Protein AF-A0A0F8Y5J7-F1 (afdb_monomer_lite)

Radius of gyration: 14.33 Å; chains: 1; bounding box: 41×21×35 Å

Sequence (71 aa):
MAKRKLTVLDLQKMKDAGDPAVWVTCYDFITAQLAEKAGMDMILVGDSLGMCIYGYDGTIPVTMDQCIYHC

pLDDT: mean 95.32, std 7.61, range [49.41, 98.44]

Structure (mmCIF, N/CA/C/O backbone):
data_AF-A0A0F8Y5J7-F1
#
_entry.id   AF-A0A0F8Y5J7-F1
#
loop_
_atom_site.group_PDB
_atom_site.id
_atom_site.type_symbol
_atom_site.label_atom_id
_atom_site.label_alt_id
_atom_site.label_comp_id
_atom_site.label_asym_id
_atom_site.label_entity_id
_atom_site.label_seq_id
_atom_site.pdbx_PDB_ins_code
_atom_site.Cartn_x
_atom_site.Cartn_y
_atom_site.Cartn_z
_atom_site.occupancy
_atom_site.B_iso_or_equiv
_atom_site.auth_seq_id
_atom_site.auth_comp_id
_atom_site.auth_asym_id
_atom_site.auth_atom_id
_atom_site.pdbx_PDB_model_num
ATOM 1 N N . MET A 1 1 ? -23.004 -11.831 6.093 1.00 49.41 1 MET A N 1
ATOM 2 C CA . MET A 1 1 ? -23.196 -10.385 5.838 1.00 49.41 1 MET A CA 1
ATOM 3 C C . MET A 1 1 ? -21.865 -9.822 5.375 1.00 49.41 1 MET A C 1
ATOM 5 O O . MET A 1 1 ? -20.855 -10.222 5.939 1.00 49.41 1 MET A O 1
ATOM 9 N N . ALA A 1 2 ? -21.833 -8.989 4.334 1.00 61.84 2 ALA A N 1
ATOM 10 C CA . ALA A 1 2 ? -20.578 -8.400 3.866 1.00 61.84 2 ALA A CA 1
ATOM 11 C C . ALA A 1 2 ? -19.975 -7.511 4.970 1.00 61.84 2 ALA A C 1
ATOM 13 O O . ALA A 1 2 ? -20.701 -6.727 5.585 1.00 61.84 2 ALA A O 1
ATOM 14 N N . LYS A 1 3 ? -18.673 -7.662 5.251 1.00 72.44 3 LYS A N 1
ATOM 15 C CA . LYS A 1 3 ? -17.945 -6.821 6.215 1.00 72.44 3 LYS A CA 1
ATOM 16 C C . LYS A 1 3 ? -18.068 -5.362 5.756 1.00 72.44 3 LYS A C 1
ATOM 18 O O . LYS A 1 3 ? -17.878 -5.065 4.577 1.00 72.44 3 LYS A O 1
ATOM 23 N N . ARG A 1 4 ? -18.429 -4.451 6.667 1.00 88.00 4 ARG A N 1
ATOM 24 C CA . ARG A 1 4 ? -18.477 -3.010 6.372 1.00 88.00 4 ARG A CA 1
ATOM 25 C C . ARG A 1 4 ? -17.079 -2.554 5.946 1.00 88.00 4 ARG A C 1
ATOM 27 O O . ARG A 1 4 ? -16.122 -2.809 6.673 1.00 88.00 4 ARG A O 1
ATOM 34 N N . LYS A 1 5 ? -16.966 -1.875 4.801 1.00 91.06 5 LYS A N 1
ATOM 35 C CA . LYS A 1 5 ? -15.699 -1.273 4.362 1.00 91.06 5 LYS A CA 1
ATOM 36 C C . LYS A 1 5 ? -15.295 -0.156 5.324 1.00 91.06 5 LYS A C 1
ATOM 38 O O . LYS A 1 5 ? -16.129 0.688 5.661 1.00 91.06 5 LYS A O 1
ATOM 43 N N . LEU A 1 6 ? -14.039 -0.174 5.766 1.00 94.69 6 LEU A N 1
ATOM 44 C CA . LEU A 1 6 ? -13.480 0.885 6.599 1.00 94.69 6 LEU A CA 1
ATOM 45 C C . LEU A 1 6 ? -13.283 2.156 5.773 1.00 94.69 6 LEU A C 1
ATOM 47 O O . LEU A 1 6 ? -12.947 2.112 4.590 1.00 94.69 6 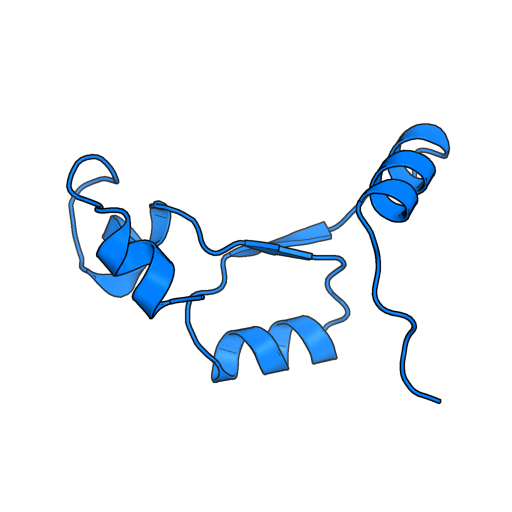LEU A O 1
ATOM 51 N N . THR A 1 7 ? -13.512 3.293 6.413 1.00 97.06 7 THR A N 1
ATOM 52 C CA . THR A 1 7 ? -13.251 4.622 5.863 1.00 97.06 7 THR A CA 1
ATOM 53 C C . THR A 1 7 ? -12.094 5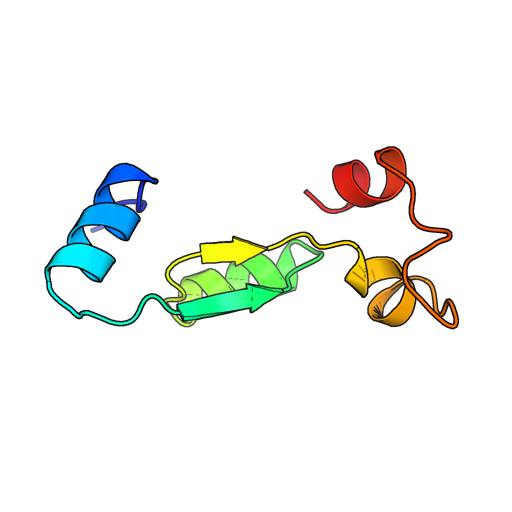.274 6.610 1.00 97.06 7 THR A C 1
ATOM 55 O O . THR A 1 7 ? -11.720 4.846 7.701 1.00 97.06 7 THR A O 1
ATOM 58 N N . VAL A 1 8 ? -11.573 6.380 6.078 1.00 97.00 8 VAL A N 1
ATOM 59 C CA . VAL A 1 8 ? -10.546 7.180 6.768 1.00 97.00 8 VAL A CA 1
ATOM 60 C C . VAL A 1 8 ? -11.017 7.634 8.161 1.00 97.00 8 VAL A C 1
ATOM 62 O O . VAL A 1 8 ? -10.230 7.655 9.103 1.00 97.00 8 VAL A O 1
ATOM 65 N N . LEU A 1 9 ? -12.314 7.924 8.330 1.00 97.56 9 LEU A N 1
ATOM 66 C CA . LEU A 1 9 ? -12.880 8.306 9.630 1.00 97.56 9 LEU A CA 1
ATOM 67 C C . LEU A 1 9 ? -12.913 7.142 10.627 1.00 97.56 9 LEU A C 1
ATOM 69 O O . LEU A 1 9 ? -12.870 7.370 11.832 1.00 97.56 9 LEU A O 1
ATOM 73 N N . ASP A 1 10 ? -12.996 5.902 10.146 1.00 97.06 10 ASP A N 1
ATOM 74 C CA . ASP A 1 10 ? -12.918 4.723 11.007 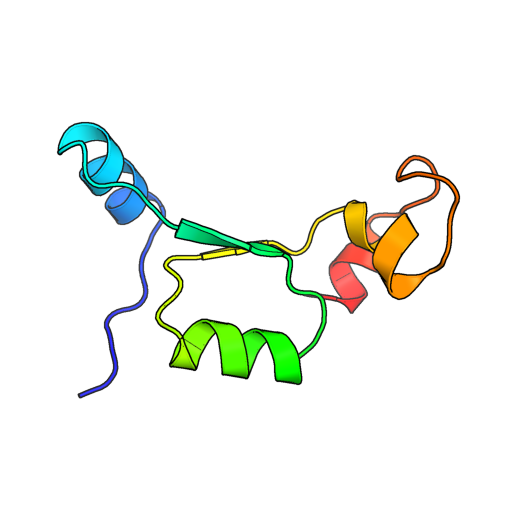1.00 97.06 10 ASP A CA 1
ATOM 75 C C . ASP A 1 10 ? -11.487 4.495 11.495 1.00 97.06 10 ASP A C 1
ATOM 77 O O . ASP A 1 10 ? -11.290 4.258 12.682 1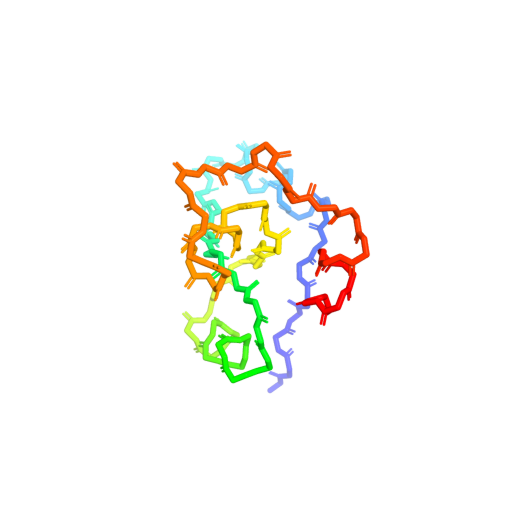.00 97.06 10 ASP A O 1
ATOM 81 N N . LEU A 1 11 ? -10.490 4.668 10.620 1.00 97.19 11 LEU A N 1
ATOM 82 C CA . LEU A 1 11 ? -9.076 4.591 11.002 1.00 97.19 11 LEU A CA 1
ATOM 83 C C . LEU A 1 11 ? -8.706 5.661 12.043 1.00 97.19 11 LEU A C 1
ATOM 85 O O . LEU A 1 11 ? -7.964 5.378 12.983 1.00 97.19 11 LEU A O 1
ATOM 89 N N . GLN A 1 12 ? -9.261 6.873 11.924 1.00 97.94 12 GLN A N 1
ATOM 90 C CA . GLN A 1 12 ? -9.079 7.913 12.940 1.00 97.94 12 GLN A CA 1
ATOM 91 C C . GLN A 1 12 ? -9.681 7.499 14.292 1.00 97.94 12 GLN A C 1
ATOM 93 O O . GLN A 1 12 ? -9.023 7.643 15.316 1.00 97.94 12 GLN A O 1
ATOM 98 N N . LYS A 1 13 ? -10.887 6.917 14.302 1.00 98.12 13 LYS A N 1
ATOM 99 C CA . LYS A 1 13 ? -11.506 6.402 15.536 1.00 98.12 13 LYS A CA 1
ATOM 100 C C . LYS A 1 13 ? -10.687 5.282 16.173 1.00 98.12 13 LYS A C 1
ATOM 102 O O . LYS A 1 13 ? -10.561 5.269 17.390 1.00 98.12 13 LYS A O 1
ATOM 107 N N . MET A 1 14 ? -10.128 4.371 15.372 1.00 97.56 14 MET A N 1
ATOM 108 C CA . MET A 1 14 ? -9.240 3.311 15.866 1.00 97.56 14 MET A CA 1
ATOM 109 C C . MET A 1 14 ? -8.019 3.914 16.565 1.00 97.56 14 MET A C 1
ATOM 111 O O . MET A 1 14 ? -7.720 3.562 17.702 1.00 97.56 14 MET A O 1
ATOM 115 N N . LYS A 1 15 ? -7.381 4.911 15.937 1.00 97.75 15 LYS A N 1
ATOM 116 C CA . LYS A 1 15 ? -6.268 5.653 16.543 1.00 97.75 15 LYS A CA 1
ATOM 117 C C . LYS A 1 15 ? -6.661 6.314 17.868 1.00 97.75 15 LYS A C 1
ATOM 119 O O . LYS A 1 15 ? -5.908 6.202 18.831 1.00 97.75 15 LYS A O 1
ATOM 124 N N . ASP A 1 16 ? -7.813 6.980 17.921 1.00 98.44 16 ASP A N 1
ATOM 125 C CA . ASP A 1 16 ? -8.293 7.662 19.131 1.00 98.44 16 ASP A CA 1
ATOM 126 C C . ASP A 1 16 ? -8.634 6.670 20.259 1.00 98.44 16 ASP A C 1
ATOM 128 O O . ASP A 1 16 ? -8.446 6.978 21.435 1.00 98.44 16 ASP A O 1
ATOM 132 N N . ALA A 1 17 ? -9.100 5.469 19.902 1.00 98.12 17 ALA A N 1
ATOM 133 C CA . ALA A 1 17 ? -9.391 4.377 20.830 1.00 98.12 17 ALA A CA 1
ATOM 134 C C . ALA A 1 17 ? -8.141 3.598 21.282 1.00 98.12 17 ALA A C 1
ATOM 136 O O . ALA A 1 17 ? -8.217 2.826 22.236 1.00 98.12 17 ALA A O 1
ATOM 137 N N . GLY A 1 18 ? -6.993 3.797 20.626 1.00 98.12 18 GLY A N 1
ATOM 138 C CA . GLY A 1 18 ? -5.786 2.998 20.850 1.00 98.12 18 GLY A CA 1
ATOM 139 C C . GLY A 1 18 ? -5.832 1.607 20.207 1.00 98.12 18 GLY A C 1
ATOM 140 O O . GLY A 1 18 ? -4.977 0.773 20.507 1.00 98.12 18 GLY A O 1
ATOM 141 N N . ASP A 1 19 ? -6.793 1.363 19.314 1.00 97.69 19 ASP A N 1
ATOM 142 C CA . ASP A 1 19 ? -6.902 0.125 18.550 1.00 97.69 19 ASP A CA 1
ATOM 143 C C . ASP A 1 19 ? -5.919 0.162 17.364 1.00 97.69 19 ASP A C 1
ATOM 145 O O . ASP A 1 19 ? -5.979 1.077 16.533 1.00 97.69 19 ASP A O 1
ATOM 149 N N . PRO A 1 20 ? -4.995 -0.808 17.240 1.00 96.50 20 PRO A N 1
ATOM 150 C CA . PRO A 1 20 ? -4.033 -0.818 16.147 1.00 96.50 20 PRO A CA 1
ATOM 151 C C . PRO A 1 20 ? -4.720 -1.147 14.817 1.00 96.50 20 PRO A C 1
ATOM 153 O O . PRO A 1 20 ? -5.357 -2.189 14.681 1.00 96.50 20 PRO A O 1
ATOM 156 N N . ALA A 1 21 ? -4.536 -0.280 13.819 1.00 96.62 21 ALA A N 1
ATOM 157 C CA . ALA A 1 21 ? -4.878 -0.580 12.431 1.00 96.62 21 ALA A CA 1
ATOM 158 C C . ALA A 1 21 ? -3.734 -1.349 11.756 1.00 96.62 21 ALA A C 1
ATOM 160 O O . ALA A 1 21 ? -2.567 -0.972 11.890 1.00 96.62 21 ALA A O 1
ATOM 161 N N . VAL A 1 22 ? -4.065 -2.405 11.012 1.00 96.44 22 VAL A N 1
ATOM 162 C CA . VAL A 1 22 ? -3.092 -3.285 10.351 1.00 96.44 22 VAL A CA 1
ATOM 163 C C . VAL A 1 22 ? -3.283 -3.252 8.838 1.00 96.44 22 VAL A C 1
ATOM 165 O O . VAL A 1 22 ? -4.384 -3.459 8.325 1.00 96.44 22 VAL A O 1
ATOM 168 N N . TRP A 1 23 ? -2.194 -3.029 8.103 1.00 96.56 23 TRP A N 1
ATOM 169 C CA . TRP A 1 23 ? -2.193 -3.041 6.642 1.00 96.56 23 TRP A CA 1
ATOM 170 C C . TRP A 1 23 ? -0.963 -3.728 6.065 1.00 96.56 23 TRP A C 1
ATOM 172 O O . TRP A 1 23 ? 0.062 -3.882 6.728 1.00 96.56 23 TRP A O 1
ATOM 182 N N . VAL A 1 24 ? -1.071 -4.109 4.794 1.00 97.19 24 VAL A N 1
ATOM 183 C CA . VAL A 1 24 ? -0.005 -4.758 4.028 1.00 97.19 24 VAL A CA 1
ATOM 184 C C . VAL A 1 24 ? 0.139 -4.092 2.664 1.00 97.19 24 VAL A C 1
ATOM 186 O O . VAL A 1 24 ? -0.832 -3.558 2.118 1.00 97.19 24 VAL A O 1
ATOM 189 N N . THR A 1 25 ? 1.350 -4.101 2.111 1.00 97.31 25 THR A N 1
ATOM 190 C CA . THR A 1 25 ? 1.545 -3.690 0.722 1.00 97.31 25 THR A CA 1
ATOM 191 C C . THR A 1 25 ? 0.941 -4.723 -0.224 1.00 97.31 25 THR A C 1
ATOM 193 O O . THR A 1 25 ? 0.960 -5.926 0.040 1.00 97.31 25 THR A O 1
ATOM 196 N N . CYS A 1 26 ? 0.347 -4.251 -1.312 1.00 97.38 26 CYS A N 1
ATOM 197 C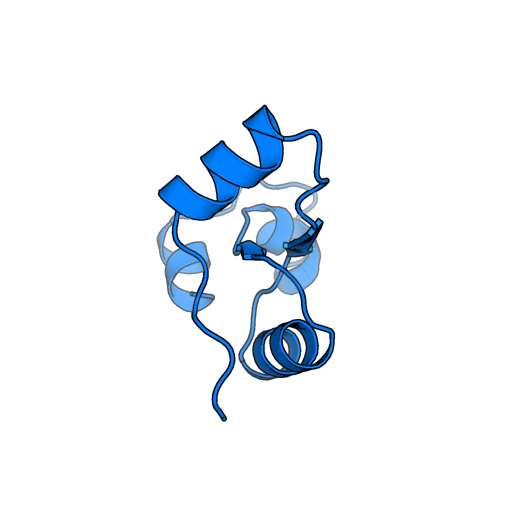 CA . CYS A 1 26 ? -0.378 -5.084 -2.258 1.00 97.38 26 CYS A CA 1
ATOM 198 C C . CYS A 1 26 ? -0.286 -4.457 -3.649 1.00 97.38 26 CYS A C 1
ATOM 200 O O . CYS A 1 26 ? -0.390 -3.239 -3.766 1.00 97.38 26 CYS A O 1
ATOM 202 N N . TYR A 1 27 ? -0.060 -5.278 -4.677 1.00 97.62 27 TYR A N 1
ATOM 203 C CA . TYR A 1 27 ? 0.245 -4.796 -6.033 1.00 97.62 27 TYR A CA 1
ATOM 204 C C . TYR A 1 27 ? -0.532 -5.535 -7.130 1.00 97.62 27 TYR A C 1
ATOM 206 O O . TYR A 1 27 ? -0.315 -5.285 -8.314 1.00 97.62 27 TYR A O 1
ATOM 214 N N . ASP A 1 28 ? -1.394 -6.486 -6.769 1.00 96.94 28 ASP A N 1
ATOM 215 C CA . ASP A 1 28 ? -2.185 -7.241 -7.732 1.00 96.94 28 ASP A CA 1
ATOM 216 C C . ASP A 1 28 ? -3.505 -7.737 -7.127 1.00 96.94 28 ASP A C 1
ATOM 218 O O . ASP A 1 28 ? -3.730 -7.746 -5.915 1.00 96.94 28 ASP A O 1
ATOM 222 N N . PHE A 1 29 ? -4.391 -8.189 -8.010 1.00 97.38 29 PHE A N 1
ATOM 223 C CA . PHE A 1 29 ? -5.715 -8.680 -7.648 1.00 97.38 29 PHE A CA 1
ATOM 224 C C . PHE A 1 29 ? -5.684 -9.873 -6.679 1.00 97.38 29 PHE A C 1
ATOM 226 O O . PHE A 1 29 ? -6.517 -9.963 -5.775 1.00 97.38 29 PHE A O 1
ATOM 233 N N . ILE A 1 30 ? -4.747 -10.806 -6.862 1.00 96.94 30 ILE A N 1
ATOM 234 C CA . ILE A 1 30 ? -4.709 -12.049 -6.082 1.00 96.94 30 ILE A CA 1
ATOM 235 C C . ILE A 1 30 ? -4.320 -11.729 -4.639 1.00 96.94 30 ILE A C 1
ATOM 237 O O . ILE A 1 30 ? -4.989 -12.161 -3.699 1.00 96.94 30 ILE A O 1
ATOM 241 N N . THR A 1 31 ? -3.271 -10.933 -4.457 1.00 96.62 31 THR A N 1
ATOM 242 C CA . THR A 1 31 ? -2.809 -10.480 -3.144 1.00 96.62 31 THR A CA 1
ATOM 243 C C . THR A 1 31 ? -3.855 -9.607 -2.451 1.00 96.62 31 THR A C 1
ATOM 245 O O . THR A 1 31 ? -4.064 -9.779 -1.250 1.00 96.62 31 THR A O 1
ATOM 248 N N . ALA A 1 32 ? -4.604 -8.777 -3.186 1.00 97.06 32 ALA A N 1
ATOM 249 C CA . ALA A 1 32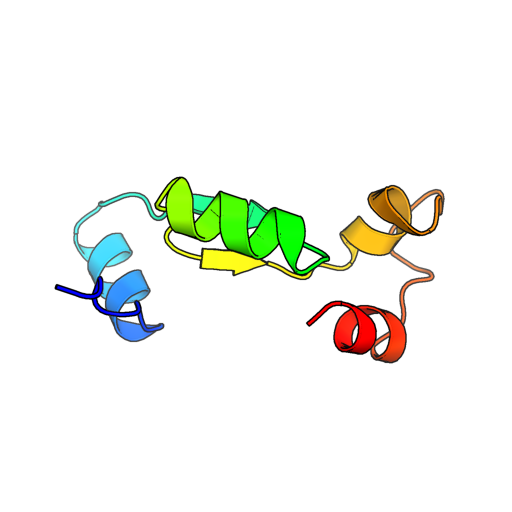 ? -5.695 -7.976 -2.624 1.00 97.06 32 ALA A CA 1
ATOM 250 C C . ALA A 1 32 ? -6.826 -8.859 -2.080 1.00 97.06 32 ALA A C 1
ATOM 252 O O . ALA A 1 32 ? -7.290 -8.665 -0.953 1.00 97.06 32 ALA A O 1
ATOM 253 N N . GLN A 1 33 ? -7.229 -9.886 -2.838 1.00 96.81 33 GLN A N 1
ATOM 254 C CA . GLN A 1 33 ? -8.226 -10.854 -2.377 1.00 96.81 33 GLN A CA 1
ATOM 255 C C . GLN A 1 33 ? -7.764 -11.626 -1.139 1.00 96.81 33 GLN A C 1
ATOM 257 O O . GLN A 1 33 ? -8.571 -11.933 -0.259 1.00 96.81 33 GLN A O 1
ATOM 262 N N . LEU A 1 34 ? -6.479 -11.976 -1.067 1.00 97.06 34 LEU A N 1
ATOM 263 C CA . LEU A 1 34 ? -5.917 -12.653 0.100 1.00 97.06 34 LEU A CA 1
ATOM 264 C C . LEU A 1 34 ? -5.880 -11.727 1.320 1.00 97.06 34 LEU A C 1
ATOM 266 O O . LEU A 1 34 ? -6.271 -12.160 2.403 1.00 97.06 34 LEU A O 1
ATOM 270 N N . ALA A 1 35 ? -5.494 -10.461 1.150 1.00 96.31 35 ALA A N 1
ATOM 271 C CA . ALA A 1 35 ? -5.495 -9.462 2.216 1.00 96.31 35 ALA A CA 1
ATOM 272 C C . ALA A 1 35 ? -6.908 -9.210 2.773 1.00 96.31 35 ALA A C 1
ATOM 274 O O . ALA A 1 35 ? -7.090 -9.163 3.992 1.00 96.31 35 ALA A O 1
ATOM 275 N N . GLU A 1 36 ? -7.924 -9.132 1.904 1.00 94.88 36 GLU A N 1
ATOM 276 C CA . GLU A 1 36 ? -9.326 -9.001 2.322 1.00 94.88 36 GLU A CA 1
ATOM 277 C C . GLU A 1 36 ? -9.787 -10.221 3.136 1.00 94.88 36 GLU A C 1
ATOM 279 O O . GLU A 1 36 ? -10.363 -10.066 4.216 1.00 94.88 36 GLU A O 1
ATOM 284 N N . LYS A 1 37 ? -9.481 -11.441 2.670 1.00 95.38 37 LYS A N 1
ATOM 285 C CA . LYS A 1 37 ? -9.797 -12.689 3.392 1.00 95.38 37 LYS A CA 1
ATOM 286 C C . LYS A 1 37 ? -9.057 -12.807 4.725 1.00 95.38 37 LYS A C 1
ATOM 288 O O . LYS A 1 37 ? -9.622 -13.337 5.677 1.00 95.38 37 LYS A O 1
ATOM 293 N N . ALA A 1 38 ? -7.822 -12.312 4.797 1.00 95.75 38 ALA A N 1
ATOM 294 C CA . ALA A 1 38 ? -7.025 -12.256 6.021 1.00 95.75 38 ALA A CA 1
ATOM 295 C C . ALA A 1 38 ? -7.520 -11.186 7.010 1.00 95.75 38 ALA A C 1
ATOM 297 O O . ALA A 1 38 ? -7.087 -11.164 8.159 1.00 95.75 38 ALA A O 1
ATOM 298 N N . GLY A 1 39 ? -8.440 -10.316 6.584 1.00 94.00 39 GLY A N 1
ATOM 299 C CA . GLY A 1 39 ? -9.082 -9.336 7.446 1.00 94.00 39 GLY A CA 1
ATOM 300 C C . GLY A 1 39 ? -8.282 -8.056 7.668 1.00 94.00 39 GLY A C 1
ATOM 301 O O . GLY A 1 39 ? -8.611 -7.358 8.623 1.00 94.00 39 GLY A O 1
ATOM 302 N N . MET A 1 40 ? -7.309 -7.742 6.802 1.00 95.75 40 MET A N 1
ATOM 303 C CA . MET A 1 40 ? -6.544 -6.486 6.856 1.00 95.75 40 MET A CA 1
ATOM 304 C C . MET A 1 40 ? -7.477 -5.264 6.865 1.00 95.75 40 MET A C 1
ATOM 306 O O . MET A 1 40 ? -8.525 -5.270 6.211 1.00 95.75 40 MET A O 1
ATOM 310 N N . ASP A 1 41 ? -7.095 -4.211 7.590 1.00 96.38 41 ASP A N 1
ATOM 311 C CA . ASP A 1 41 ? -7.887 -2.978 7.689 1.00 96.38 41 ASP A CA 1
ATOM 312 C C . ASP A 1 41 ? -7.721 -2.094 6.448 1.00 96.38 41 ASP A C 1
ATOM 314 O O . ASP A 1 41 ? -8.645 -1.385 6.044 1.00 96.38 41 ASP A O 1
ATOM 318 N N . MET A 1 42 ? -6.542 -2.156 5.826 1.00 96.00 42 MET A N 1
ATOM 319 C CA . MET A 1 42 ? -6.198 -1.425 4.610 1.00 96.00 42 MET A CA 1
ATOM 320 C C . MET A 1 42 ? -5.153 -2.204 3.792 1.00 96.00 42 MET A C 1
ATOM 322 O O . MET A 1 42 ? -4.422 -3.044 4.318 1.00 96.00 42 MET A O 1
ATOM 326 N N . ILE A 1 43 ? -5.074 -1.908 2.496 1.00 97.00 43 ILE A N 1
ATOM 327 C CA . ILE A 1 43 ? -3.972 -2.306 1.613 1.00 97.00 43 ILE A CA 1
ATOM 328 C C . ILE A 1 43 ? -3.294 -1.054 1.055 1.00 97.00 43 ILE A C 1
ATOM 330 O O . ILE A 1 43 ? -3.945 -0.021 0.898 1.00 97.00 43 ILE A O 1
ATOM 334 N N . LEU A 1 44 ? -1.997 -1.141 0.762 1.00 97.31 44 LEU A N 1
ATOM 335 C CA . LEU A 1 44 ? -1.218 -0.032 0.210 1.00 97.31 44 LEU A CA 1
ATOM 336 C C . LEU A 1 44 ? -0.549 -0.429 -1.108 1.00 97.31 44 LEU A C 1
ATOM 338 O O . LEU A 1 44 ? 0.325 -1.296 -1.123 1.00 97.31 44 LEU A O 1
ATOM 342 N N . VAL A 1 45 ? -0.889 0.280 -2.184 1.00 97.69 45 VAL A N 1
ATOM 343 C CA . VAL A 1 45 ? -0.089 0.300 -3.415 1.00 97.69 45 VAL A CA 1
ATOM 344 C C . VAL A 1 45 ? 0.992 1.362 -3.234 1.00 97.69 45 VAL A C 1
ATOM 346 O O . VAL A 1 45 ? 0.737 2.558 -3.361 1.00 97.69 45 VAL A O 1
ATOM 349 N N . GLY A 1 46 ? 2.179 0.923 -2.822 1.00 96.62 46 GLY A N 1
ATOM 350 C CA . GLY A 1 46 ? 3.319 1.794 -2.529 1.00 96.62 46 GLY A CA 1
ATOM 351 C C . GLY A 1 46 ? 4.424 1.713 -3.581 1.00 96.62 46 GLY A C 1
ATOM 352 O O . GLY A 1 46 ? 4.526 0.739 -4.320 1.00 96.62 46 GLY A O 1
ATOM 353 N N . ASP A 1 47 ? 5.316 2.702 -3.579 1.00 98.00 47 ASP A N 1
ATOM 354 C CA . ASP A 1 47 ? 6.508 2.778 -4.440 1.00 98.00 47 ASP A CA 1
ATOM 355 C C . ASP A 1 47 ? 7.521 1.639 -4.203 1.00 98.00 47 ASP A C 1
ATOM 357 O O . ASP A 1 47 ? 8.363 1.352 -5.051 1.00 98.00 47 ASP A O 1
ATOM 361 N N . SER A 1 48 ? 7.397 0.909 -3.092 1.00 97.75 48 SER A N 1
ATOM 362 C CA . SER A 1 48 ? 8.102 -0.361 -2.852 1.00 97.75 48 SER A CA 1
ATOM 363 C C . SER A 1 48 ? 7.854 -1.420 -3.937 1.00 97.75 48 SER A C 1
ATOM 365 O O . SER A 1 48 ? 8.672 -2.330 -4.086 1.00 97.75 48 SER A O 1
ATOM 367 N N . LEU A 1 49 ? 6.823 -1.253 -4.776 1.00 97.19 49 LEU A N 1
ATOM 368 C CA . LEU A 1 49 ? 6.645 -2.004 -6.022 1.00 97.19 49 LEU A CA 1
ATOM 369 C C . LEU A 1 49 ? 7.866 -1.919 -6.958 1.00 97.19 49 LEU A C 1
ATOM 371 O O . LEU A 1 49 ? 8.134 -2.862 -7.698 1.00 97.19 49 LEU A O 1
ATOM 375 N N . GLY A 1 50 ? 8.655 -0.840 -6.888 1.00 98.06 50 GLY A N 1
ATOM 376 C CA . GLY A 1 50 ? 9.885 -0.690 -7.665 1.00 98.06 50 GLY A CA 1
ATOM 377 C C . GLY A 1 50 ? 10.872 -1.813 -7.373 1.00 98.06 50 GLY A C 1
ATOM 378 O O . GLY A 1 50 ? 11.376 -2.446 -8.293 1.00 98.06 50 GLY A O 1
ATOM 379 N N . MET A 1 51 ? 11.067 -2.128 -6.093 1.00 97.88 51 MET A N 1
ATOM 380 C CA . MET A 1 51 ? 11.942 -3.220 -5.662 1.00 97.88 51 MET A CA 1
ATOM 381 C C . MET A 1 51 ? 11.255 -4.581 -5.812 1.00 97.88 51 MET A C 1
ATOM 383 O O . MET A 1 51 ? 11.838 -5.517 -6.349 1.00 97.88 51 MET A O 1
ATOM 387 N N . CYS A 1 52 ? 10.008 -4.701 -5.342 1.00 96.62 52 CYS A N 1
ATOM 388 C CA . CYS A 1 52 ? 9.329 -5.993 -5.229 1.00 96.62 52 CYS A CA 1
ATOM 389 C C . CYS A 1 52 ? 8.810 -6.553 -6.560 1.00 96.62 52 CYS A C 1
ATOM 391 O O . CYS A 1 52 ? 8.730 -7.770 -6.702 1.00 96.62 52 CYS A O 1
ATOM 393 N N . ILE A 1 53 ? 8.428 -5.687 -7.504 1.00 97.19 53 ILE A N 1
ATOM 394 C CA . ILE A 1 53 ? 7.801 -6.073 -8.776 1.00 97.19 53 ILE A CA 1
ATOM 395 C C . ILE A 1 53 ? 8.731 -5.790 -9.957 1.00 97.19 53 ILE A C 1
ATOM 397 O O . ILE A 1 53 ? 8.913 -6.657 -10.808 1.00 97.19 53 ILE A O 1
ATOM 401 N N . TYR A 1 54 ? 9.344 -4.602 -10.004 1.00 97.19 54 TYR A N 1
ATOM 402 C CA . TYR A 1 54 ? 10.191 -4.188 -11.132 1.00 97.19 54 TYR A CA 1
ATOM 403 C C . TYR A 1 54 ? 11.687 -4.489 -10.952 1.00 97.19 54 TYR A C 1
ATOM 405 O O . TYR A 1 54 ? 12.447 -4.352 -11.910 1.00 97.19 54 TYR A O 1
ATOM 413 N N . GLY A 1 55 ? 12.117 -4.925 -9.763 1.00 97.88 55 GLY A N 1
ATOM 414 C CA . GLY A 1 55 ? 13.506 -5.304 -9.488 1.00 97.88 55 GLY A CA 1
ATOM 415 C C . GLY A 1 55 ? 14.493 -4.134 -9.470 1.00 97.88 55 GLY A C 1
ATOM 416 O O . GLY A 1 55 ? 15.680 -4.334 -9.711 1.00 97.88 55 GLY A O 1
ATOM 417 N N . TYR A 1 56 ? 14.019 -2.913 -9.225 1.00 98.25 56 TYR A N 1
ATOM 418 C CA . TYR A 1 56 ? 14.875 -1.745 -9.038 1.00 98.25 56 TYR A CA 1
ATOM 419 C C . TYR A 1 56 ? 15.633 -1.822 -7.709 1.00 98.25 56 TYR A C 1
ATOM 421 O O . TYR A 1 56 ? 15.129 -2.358 -6.724 1.00 98.25 56 TYR A O 1
ATOM 429 N N . ASP A 1 57 ? 16.798 -1.177 -7.649 1.00 97.50 57 ASP A N 1
ATOM 430 C CA . ASP A 1 57 ? 17.603 -1.077 -6.420 1.00 97.50 57 ASP A CA 1
ATOM 431 C C . ASP A 1 57 ? 16.974 -0.164 -5.348 1.00 97.50 57 ASP A C 1
ATOM 433 O O . ASP A 1 57 ? 17.460 -0.071 -4.222 1.00 97.50 57 ASP A O 1
ATOM 437 N N . GLY A 1 58 ? 15.895 0.540 -5.689 1.00 97.31 58 GLY A N 1
ATOM 438 C CA . GLY A 1 58 ? 15.177 1.437 -4.796 1.00 97.31 58 GLY A CA 1
ATOM 439 C C . GLY A 1 58 ? 13.895 1.958 -5.435 1.00 97.31 58 GLY A C 1
ATOM 440 O O . GLY A 1 58 ? 13.486 1.514 -6.507 1.00 97.31 58 GLY A O 1
ATOM 441 N N . THR A 1 59 ? 13.255 2.925 -4.781 1.00 98.12 59 THR A N 1
ATOM 442 C CA . THR A 1 59 ? 11.940 3.427 -5.209 1.00 98.12 59 THR A CA 1
ATOM 443 C C . THR A 1 59 ? 11.999 4.696 -6.062 1.00 98.12 59 THR A C 1
ATOM 445 O O . THR A 1 59 ? 11.013 5.044 -6.700 1.00 98.12 59 THR A O 1
ATOM 448 N N . ILE A 1 60 ? 13.168 5.348 -6.157 1.00 98.31 60 ILE A N 1
ATOM 449 C CA . ILE A 1 60 ? 13.385 6.573 -6.955 1.00 98.31 60 ILE A CA 1
ATOM 450 C C . ILE A 1 60 ? 12.905 6.443 -8.415 1.00 98.31 60 ILE A C 1
ATOM 452 O O . ILE A 1 60 ? 12.325 7.405 -8.914 1.00 98.31 60 ILE A O 1
ATOM 456 N N . PRO A 1 61 ? 13.113 5.312 -9.124 1.00 97.81 61 PRO A N 1
ATOM 457 C CA . PRO A 1 61 ? 12.689 5.201 -10.521 1.00 97.81 61 PRO A CA 1
ATOM 458 C C . PRO A 1 61 ? 11.178 4.998 -10.714 1.00 97.81 61 PRO A C 1
ATOM 460 O O . PRO A 1 61 ? 10.725 4.970 -11.857 1.00 97.81 61 PRO A O 1
ATOM 463 N N . VAL A 1 62 ? 10.400 4.809 -9.640 1.00 98.12 62 VAL A N 1
ATOM 464 C CA . VAL A 1 62 ? 8.964 4.524 -9.739 1.00 98.12 62 VAL A CA 1
ATOM 465 C C . VAL A 1 62 ? 8.191 5.759 -10.187 1.00 98.12 62 VAL A C 1
ATOM 467 O O . VAL A 1 62 ? 8.367 6.862 -9.674 1.00 98.12 62 VAL A O 1
ATOM 470 N N . THR A 1 63 ? 7.295 5.552 -11.145 1.00 98.06 63 THR A N 1
ATOM 471 C CA . THR A 1 63 ? 6.419 6.588 -11.699 1.00 98.06 63 THR A CA 1
ATOM 472 C C . THR A 1 63 ? 4.984 6.437 -11.203 1.00 98.06 63 THR A C 1
ATOM 474 O O . THR A 1 63 ? 4.554 5.360 -10.787 1.00 98.06 63 THR A O 1
ATOM 477 N N . MET A 1 64 ? 4.200 7.513 -11.305 1.00 97.69 64 MET A N 1
ATOM 478 C CA . MET A 1 64 ? 2.773 7.459 -10.974 1.00 97.69 64 MET A CA 1
ATOM 479 C C . MET A 1 64 ? 1.992 6.497 -11.873 1.00 97.69 64 MET A C 1
ATOM 481 O O . MET A 1 64 ? 1.094 5.824 -11.376 1.00 97.69 64 MET A O 1
ATOM 485 N N . ASP A 1 65 ? 2.353 6.380 -13.152 1.00 98.19 65 ASP A N 1
ATOM 486 C CA . ASP A 1 65 ? 1.698 5.451 -14.081 1.00 98.19 65 ASP A CA 1
ATOM 487 C C . ASP A 1 65 ? 1.899 3.995 -13.654 1.00 98.19 65 ASP A C 1
ATOM 489 O O . ASP A 1 65 ? 0.968 3.193 -13.717 1.00 98.19 65 ASP A O 1
ATOM 493 N N . GLN A 1 66 ? 3.088 3.661 -13.143 1.00 97.56 66 GLN A N 1
ATOM 494 C CA . GLN A 1 66 ? 3.343 2.344 -12.562 1.00 97.56 66 GLN A CA 1
ATOM 495 C C . GLN A 1 66 ? 2.474 2.109 -11.324 1.00 97.56 66 GLN A C 1
ATOM 497 O O . GLN A 1 66 ? 1.855 1.056 -11.228 1.00 97.56 66 GLN A O 1
ATOM 502 N N . CYS A 1 67 ? 2.358 3.075 -10.408 1.00 96.81 67 CYS A N 1
ATOM 503 C CA . CYS A 1 67 ? 1.455 2.939 -9.261 1.00 96.81 67 CYS A CA 1
ATOM 504 C C . CYS A 1 67 ? -0.007 2.752 -9.699 1.00 96.81 67 CYS A C 1
ATOM 506 O O . CYS A 1 67 ? -0.685 1.875 -9.177 1.00 96.81 67 CYS A O 1
ATOM 508 N N . ILE A 1 68 ? -0.482 3.528 -10.681 1.00 97.19 68 ILE A N 1
ATOM 509 C CA . ILE A 1 68 ? -1.853 3.437 -11.207 1.00 97.19 68 ILE A CA 1
ATOM 510 C C . ILE A 1 68 ? -2.120 2.066 -11.833 1.00 97.19 68 ILE A C 1
ATOM 512 O O . ILE A 1 68 ? -3.202 1.524 -11.645 1.00 97.19 68 ILE A O 1
ATOM 516 N N . TYR A 1 69 ? -1.144 1.483 -12.532 1.00 97.31 69 TYR A N 1
ATOM 517 C CA . TYR A 1 69 ? -1.271 0.140 -13.104 1.00 97.31 69 TYR A CA 1
ATOM 518 C C . TYR A 1 69 ? -1.498 -0.954 -12.041 1.00 97.31 69 TYR A C 1
ATOM 520 O O . TYR A 1 69 ? -2.078 -1.995 -12.346 1.00 97.31 69 TYR A O 1
ATOM 528 N N . HIS A 1 70 ? -1.056 -0.720 -10.803 1.00 96.88 70 HIS A N 1
ATOM 529 C CA . HIS A 1 70 ? -1.171 -1.658 -9.683 1.00 96.88 70 HIS A CA 1
ATOM 530 C C . HIS A 1 70 ? -2.338 -1.361 -8.715 1.00 96.88 70 HIS A C 1
ATOM 532 O O . HIS A 1 70 ? -2.530 -2.131 -7.773 1.00 96.88 70 HIS A O 1
ATOM 538 N N . CYS A 1 71 ? -3.096 -0.278 -8.927 1.00 90.56 71 CYS A N 1
ATOM 539 C CA . CYS A 1 71 ? -4.276 0.107 -8.134 1.00 90.56 71 CYS A CA 1
ATOM 540 C C . CYS A 1 71 ? -5.561 -0.575 -8.616 1.00 90.56 71 CYS A C 1
ATOM 542 O O . CYS A 1 71 ? -6.368 -0.964 -7.740 1.00 90.56 71 CYS A O 1
#

Organism: NCBI:txid412755

Foldseek 3Di:
DDDDQDDPVNVVVCVVVVNDAFEEEFQADVVVVVCVVVPHNDYDLDLCCCCVPVVDPDSVVDDPVSSVNRD

Secondary structure (DSSP, 8-state):
-PPPPP-HHHHHHHHHHTPPP-EEE--SHHHHHHHHHTT-SEEE--TTHHHHTS--SSSTT--HHHHHHT-

InterPro domains:
  IPR003700 Ketopantoate hydroxymethyltransferase [PF02548] (5-71)
  IPR003700 Ketopantoate hydroxymethyltransferase [PTHR20881] (3-71)
  IPR015813 Pyruvate/Phosphoenolpyruvate kinase-like domain superfamily [SSF51621] (5-71)
  IPR040442 Pyruvate kinase-like domain superfamily [G3DSA:3.20.20.60] (1-71)